Protein AF-A0A2N5FD49-F1 (afdb_monomer)

Sequence (93 aa):
MLDPAFLADLPNVIGSKSWGNQIPRMVTWAKFLDKRSNQQFYVVNTHFDHQSPVAREKSAALILEKTKEFNPDLPVILTGDFNAGPTVFHIIP

Mean predicted aligned error: 4.88 Å

Structure (mmCIF, N/CA/C/O backbone):
data_AF-A0A2N5FD49-F1
#
_entry.id   AF-A0A2N5FD49-F1
#
loop_
_atom_site.group_PDB
_atom_site.id
_atom_site.type_symbol
_atom_site.label_atom_id
_atom_site.label_alt_id
_atom_site.label_comp_id
_atom_site.label_asym_id
_atom_site.label_entity_id
_atom_site.label_seq_id
_atom_site.pdbx_PDB_ins_code
_atom_site.Cartn_x
_atom_site.Cartn_y
_atom_site.Cartn_z
_atom_site.occupancy
_atom_site.B_iso_or_equiv
_atom_site.auth_seq_id
_atom_site.auth_comp_id
_atom_site.auth_asym_id
_atom_site.auth_atom_id
_atom_site.pdbx_PDB_model_num
ATOM 1 N N . MET A 1 1 ? 1.470 11.856 11.708 1.00 43.25 1 MET A N 1
ATOM 2 C CA . MET A 1 1 ? 2.384 12.226 10.610 1.00 43.25 1 MET A CA 1
ATOM 3 C C . MET A 1 1 ? 2.072 11.285 9.463 1.00 43.25 1 MET A C 1
ATOM 5 O O . MET A 1 1 ? 1.938 10.099 9.730 1.00 43.25 1 MET A O 1
ATOM 9 N N . LEU A 1 2 ? 1.820 11.799 8.258 1.00 61.88 2 LEU A N 1
ATOM 10 C CA . LEU A 1 2 ? 1.705 10.947 7.072 1.00 61.88 2 LEU A CA 1
ATOM 11 C C . LEU A 1 2 ? 3.132 10.569 6.681 1.00 61.88 2 LEU A C 1
ATOM 13 O O . LEU A 1 2 ? 3.933 11.471 6.452 1.00 61.88 2 LEU A O 1
ATOM 17 N N . ASP A 1 3 ? 3.440 9.276 6.661 1.00 74.25 3 ASP A N 1
ATOM 18 C CA . ASP A 1 3 ? 4.738 8.764 6.219 1.00 74.25 3 ASP A CA 1
ATOM 19 C C . ASP A 1 3 ? 4.554 8.046 4.870 1.00 74.25 3 ASP A C 1
ATOM 21 O O . ASP A 1 3 ? 4.202 6.859 4.843 1.00 74.25 3 ASP A O 1
ATOM 25 N N . PRO A 1 4 ? 4.622 8.787 3.744 1.00 79.75 4 PRO A N 1
ATOM 26 C CA . PRO A 1 4 ? 4.456 8.214 2.417 1.00 79.75 4 PRO A CA 1
ATOM 27 C C . PRO A 1 4 ? 5.656 7.337 2.056 1.00 79.75 4 PRO A C 1
ATOM 29 O O . PRO A 1 4 ? 6.798 7.786 2.109 1.00 79.75 4 PRO A O 1
ATOM 32 N N . ALA A 1 5 ? 5.385 6.120 1.590 1.00 92.69 5 ALA A N 1
ATOM 33 C CA . ALA A 1 5 ? 6.402 5.228 1.042 1.00 92.69 5 ALA A CA 1
ATOM 34 C C . ALA A 1 5 ? 6.329 5.222 -0.489 1.00 92.69 5 ALA A C 1
ATOM 36 O O . ALA A 1 5 ? 5.244 5.093 -1.064 1.00 92.69 5 ALA A O 1
ATOM 37 N N . PHE A 1 6 ? 7.473 5.342 -1.162 1.00 96.75 6 PHE A N 1
ATOM 38 C CA . PHE A 1 6 ? 7.566 5.184 -2.613 1.00 96.75 6 PHE A CA 1
ATOM 39 C C . PHE A 1 6 ? 7.537 3.699 -2.996 1.00 96.75 6 PHE A C 1
ATOM 41 O O . PHE A 1 6 ? 8.115 2.850 -2.325 1.00 96.75 6 PHE A O 1
ATOM 48 N N . LEU A 1 7 ? 6.846 3.373 -4.086 1.00 95.94 7 LEU A N 1
ATOM 4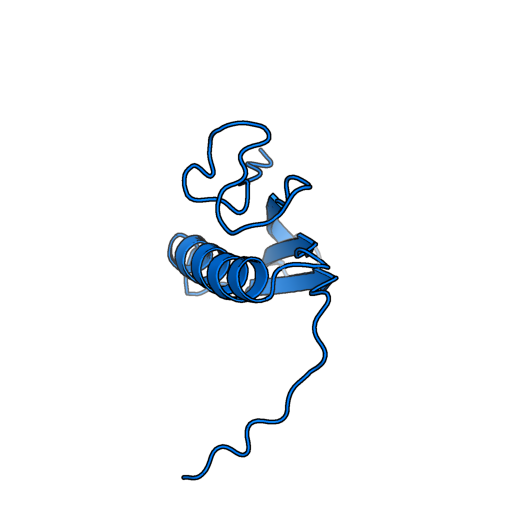9 C CA . LEU A 1 7 ? 6.680 2.005 -4.577 1.00 95.94 7 LEU A CA 1
ATOM 50 C C . LEU A 1 7 ? 7.890 1.617 -5.436 1.00 95.94 7 LEU A C 1
ATOM 52 O O . LEU A 1 7 ? 7.840 1.641 -6.667 1.00 95.94 7 LEU A O 1
ATOM 56 N N . ALA A 1 8 ? 8.996 1.338 -4.753 1.00 96.62 8 ALA A N 1
ATOM 57 C CA . ALA A 1 8 ? 10.275 0.933 -5.322 1.00 96.62 8 ALA A CA 1
ATOM 58 C C . ALA A 1 8 ? 11.084 0.132 -4.285 1.00 96.62 8 ALA A C 1
ATOM 60 O O . ALA A 1 8 ? 10.689 0.023 -3.125 1.00 96.62 8 ALA A O 1
ATOM 61 N N . ASP A 1 9 ? 12.260 -0.365 -4.676 1.00 96.00 9 ASP A N 1
ATOM 62 C CA . ASP A 1 9 ? 13.164 -1.098 -3.769 1.00 96.00 9 ASP A CA 1
ATOM 63 C C . ASP A 1 9 ? 13.701 -0.225 -2.616 1.00 96.00 9 ASP A C 1
ATOM 65 O O . ASP A 1 9 ? 14.094 -0.744 -1.575 1.00 96.00 9 ASP A O 1
ATOM 69 N N . LEU A 1 10 ? 13.700 1.105 -2.784 1.00 93.44 10 LEU A N 1
ATOM 70 C CA . LEU A 1 10 ? 14.097 2.078 -1.761 1.00 93.44 10 LEU A CA 1
ATOM 71 C C . LEU A 1 10 ? 12.905 2.982 -1.390 1.00 93.44 10 LEU A C 1
ATOM 73 O O . LEU A 1 10 ? 12.855 4.138 -1.826 1.00 93.44 10 LEU A O 1
ATOM 77 N N . PRO A 1 11 ? 11.939 2.489 -0.594 1.00 92.94 11 PRO A N 1
ATOM 78 C CA . PRO A 1 11 ? 10.671 3.182 -0.348 1.00 92.94 11 PRO A CA 1
ATOM 79 C C . PRO A 1 11 ? 10.808 4.501 0.419 1.00 92.94 11 PRO A C 1
ATOM 81 O O . PRO A 1 11 ? 9.969 5.385 0.270 1.00 92.94 11 PRO A O 1
ATOM 84 N N . ASN A 1 12 ? 11.884 4.661 1.192 1.00 93.19 12 ASN A N 1
ATOM 85 C CA . ASN A 1 12 ? 12.144 5.865 1.987 1.00 93.19 12 ASN A CA 1
ATOM 86 C C . ASN A 1 12 ? 12.927 6.939 1.210 1.00 93.19 12 ASN A C 1
ATOM 88 O O . ASN A 1 12 ? 13.186 8.022 1.733 1.00 93.19 12 ASN A O 1
ATOM 92 N N . VAL A 1 13 ? 13.339 6.649 -0.030 1.00 94.06 13 VAL A N 1
ATOM 93 C CA . VAL A 1 13 ? 14.042 7.607 -0.890 1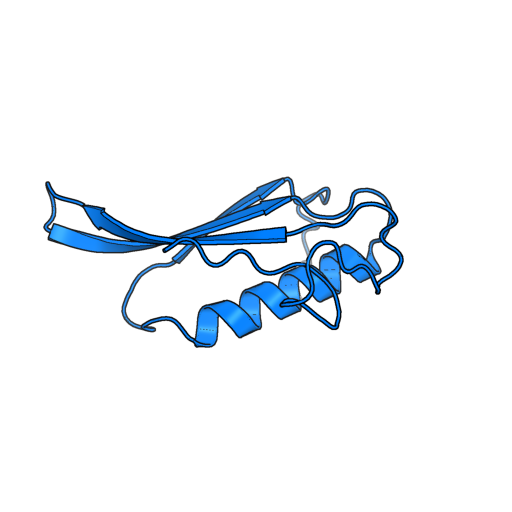.00 94.06 13 VAL A CA 1
ATOM 94 C C . VAL A 1 13 ? 13.020 8.355 -1.735 1.00 94.06 13 VAL A C 1
ATOM 96 O O . VAL A 1 13 ? 12.292 7.756 -2.527 1.00 94.06 13 VAL A O 1
ATOM 99 N N . ILE A 1 14 ? 12.983 9.680 -1.579 1.00 93.06 14 ILE A N 1
ATOM 100 C CA . ILE A 1 14 ? 12.004 10.535 -2.252 1.00 93.06 14 ILE A CA 1
ATOM 101 C C . ILE A 1 14 ? 12.124 10.394 -3.772 1.00 93.06 14 ILE A C 1
ATOM 103 O O . ILE A 1 14 ? 13.181 10.638 -4.350 1.00 93.06 14 ILE A O 1
ATOM 107 N N . GLY A 1 15 ? 11.019 10.027 -4.422 1.00 93.44 15 GLY A N 1
ATOM 108 C CA . GLY A 1 15 ? 10.938 9.924 -5.879 1.00 93.44 15 GLY A CA 1
ATOM 109 C C . GLY A 1 15 ? 11.603 8.678 -6.470 1.00 93.44 15 GLY A C 1
ATOM 110 O O . GLY A 1 15 ? 11.837 8.647 -7.680 1.00 93.44 15 GLY A O 1
ATOM 111 N N . SER A 1 16 ? 11.915 7.666 -5.654 1.00 95.38 16 SER A N 1
ATOM 112 C CA . SER A 1 16 ? 12.552 6.434 -6.122 1.00 95.38 16 SER A CA 1
ATOM 113 C C . SER A 1 16 ? 11.672 5.631 -7.094 1.00 95.38 16 SER A C 1
ATOM 115 O O . SER A 1 16 ? 10.438 5.697 -7.087 1.00 95.38 16 SER A O 1
ATOM 117 N N . LYS A 1 17 ? 12.345 4.897 -7.990 1.00 95.75 17 LYS A N 1
ATOM 118 C CA . LYS A 1 17 ? 11.771 4.062 -9.057 1.00 95.75 17 LYS A CA 1
ATOM 119 C C . LYS A 1 17 ? 12.686 2.865 -9.290 1.00 95.75 17 LYS A C 1
ATOM 121 O O . LYS A 1 17 ? 13.901 3.055 -9.303 1.00 95.75 17 LYS A O 1
ATOM 126 N N . SER A 1 18 ? 12.145 1.668 -9.510 1.00 92.88 18 SER A N 1
ATOM 127 C CA . SER A 1 18 ? 13.003 0.497 -9.766 1.00 92.88 18 SER A CA 1
ATOM 128 C C . SER A 1 18 ? 12.377 -0.612 -10.613 1.00 92.88 18 SER A C 1
ATOM 130 O O . SER A 1 18 ? 13.071 -1.233 -11.413 1.00 92.88 18 SER A O 1
ATOM 132 N N . TRP A 1 19 ? 11.069 -0.847 -10.525 1.00 95.81 19 TRP A N 1
ATOM 133 C CA . TRP A 1 19 ? 10.414 -2.003 -11.160 1.00 95.81 19 TRP A CA 1
ATOM 134 C C . TRP A 1 19 ? 9.896 -1.726 -12.580 1.00 95.81 19 TRP A C 1
ATOM 136 O O . TRP A 1 19 ? 8.864 -2.247 -13.006 1.00 95.81 19 TRP A O 1
ATOM 146 N N . GLY A 1 20 ? 10.599 -0.865 -13.315 1.00 92.56 20 GLY A N 1
ATOM 147 C CA . GLY A 1 20 ? 10.244 -0.460 -14.679 1.00 92.56 20 GLY A CA 1
ATOM 148 C C . GLY A 1 20 ? 9.241 0.695 -14.776 1.00 92.56 20 GLY A C 1
ATOM 149 O O . GLY A 1 20 ? 8.951 1.147 -15.880 1.00 92.56 20 GLY A O 1
ATOM 150 N N . ASN A 1 21 ? 8.739 1.220 -13.654 1.00 94.62 21 ASN A N 1
ATOM 151 C CA . ASN A 1 21 ? 7.925 2.434 -13.644 1.00 94.62 21 ASN A CA 1
ATOM 152 C C . ASN A 1 21 ? 8.781 3.672 -13.970 1.00 94.62 21 ASN A C 1
ATOM 154 O O . ASN A 1 21 ? 9.836 3.890 -13.378 1.00 94.62 21 ASN A O 1
ATOM 158 N N . GLN A 1 22 ? 8.307 4.522 -14.884 1.00 94.31 22 GLN A N 1
ATOM 159 C CA . GLN A 1 22 ? 8.984 5.784 -15.230 1.00 94.31 22 GLN A CA 1
ATOM 160 C C . GLN A 1 22 ? 8.555 6.951 -14.335 1.00 94.31 22 GLN A C 1
ATOM 162 O O . GLN A 1 22 ? 9.311 7.911 -14.142 1.00 94.31 22 GLN A O 1
ATOM 167 N N . ILE A 1 23 ? 7.362 6.836 -13.750 1.00 96.25 23 ILE A N 1
ATOM 168 C CA . ILE A 1 23 ? 6.759 7.812 -12.847 1.00 96.25 23 ILE A CA 1
ATOM 169 C C . ILE A 1 23 ? 6.854 7.254 -11.420 1.00 96.25 23 ILE A C 1
ATOM 171 O O . ILE A 1 23 ? 6.438 6.110 -11.201 1.00 96.25 23 ILE A O 1
ATOM 175 N N . PRO A 1 24 ? 7.394 8.010 -10.444 1.00 96.38 24 PRO A N 1
ATOM 176 C CA . PRO A 1 24 ? 7.387 7.586 -9.051 1.00 96.38 24 PRO A CA 1
ATOM 177 C C . PRO A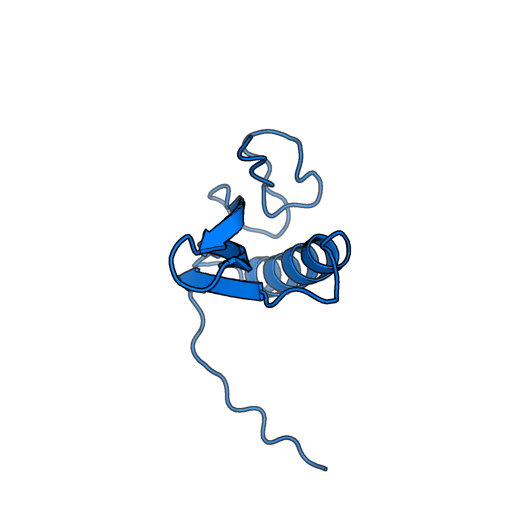 1 24 ? 5.951 7.396 -8.572 1.00 96.38 24 PRO A C 1
ATOM 179 O O . PRO A 1 24 ? 5.095 8.256 -8.779 1.00 96.38 24 PRO A O 1
ATOM 182 N N . ARG A 1 25 ? 5.690 6.260 -7.935 1.00 97.62 25 ARG A N 1
ATOM 183 C CA . ARG A 1 25 ? 4.402 5.951 -7.316 1.00 97.62 25 ARG A CA 1
ATOM 184 C C . ARG A 1 25 ? 4.591 5.848 -5.814 1.00 97.62 25 ARG A C 1
ATOM 186 O O . ARG A 1 25 ? 5.702 5.602 -5.355 1.00 97.62 25 ARG A O 1
ATOM 193 N N . MET A 1 26 ? 3.525 6.060 -5.057 1.00 97.06 26 MET A N 1
ATOM 194 C CA . MET A 1 26 ? 3.577 6.027 -3.600 1.00 97.06 26 MET A CA 1
ATOM 195 C C . MET A 1 26 ? 2.335 5.380 -3.002 1.00 97.06 26 MET A C 1
ATOM 197 O O . MET A 1 26 ? 1.287 5.263 -3.644 1.00 97.06 26 MET A O 1
ATOM 201 N N . VAL A 1 27 ? 2.469 4.987 -1.747 1.00 97.44 27 VAL A N 1
ATOM 202 C CA . VAL A 1 27 ? 1.369 4.625 -0.867 1.00 97.44 27 VAL A CA 1
ATOM 203 C C . VAL A 1 27 ? 1.384 5.553 0.340 1.00 97.44 27 VAL A C 1
ATOM 205 O O . VAL A 1 27 ? 2.430 5.822 0.932 1.00 97.44 27 VAL A O 1
ATOM 208 N N . THR A 1 28 ? 0.209 6.053 0.703 1.00 96.50 28 THR A N 1
ATOM 209 C CA . THR A 1 28 ? -0.021 6.795 1.941 1.00 96.50 28 THR A CA 1
ATOM 210 C C . THR A 1 28 ? -0.958 6.005 2.829 1.00 96.50 28 THR A C 1
ATOM 212 O O . THR A 1 28 ? -1.808 5.253 2.354 1.00 96.50 28 THR A O 1
ATOM 215 N N . TRP A 1 29 ? -0.814 6.171 4.136 1.00 97.06 29 TRP A N 1
ATOM 216 C CA . TRP A 1 29 ? -1.689 5.521 5.095 1.00 97.06 29 TRP A CA 1
ATOM 217 C C . TRP A 1 29 ? -1.854 6.382 6.342 1.00 97.06 29 TRP A C 1
ATOM 219 O O . TRP A 1 29 ? -1.019 7.235 6.651 1.00 97.06 29 TRP A O 1
ATOM 229 N N . ALA A 1 30 ? -2.952 6.164 7.055 1.00 96.25 30 ALA A N 1
ATOM 230 C CA . ALA A 1 30 ? -3.205 6.785 8.344 1.00 96.25 30 ALA A CA 1
ATOM 231 C C . ALA A 1 30 ? -4.110 5.902 9.203 1.00 96.25 30 ALA A C 1
ATOM 233 O O . ALA A 1 30 ? -4.970 5.179 8.699 1.00 96.25 30 ALA A O 1
ATOM 234 N N . LYS A 1 31 ? -3.919 5.998 10.519 1.00 96.69 31 LYS A N 1
ATOM 235 C CA . LYS A 1 31 ? -4.809 5.412 11.518 1.00 96.69 31 LYS A CA 1
ATOM 236 C C . LYS A 1 31 ? -5.858 6.443 11.922 1.00 96.69 31 LYS A C 1
ATOM 238 O O . LYS A 1 31 ? -5.507 7.526 12.388 1.00 96.69 31 LYS A O 1
ATOM 243 N N . PHE A 1 32 ? -7.125 6.095 11.767 1.00 97.25 32 PHE A N 1
ATOM 244 C CA . PHE A 1 32 ? -8.264 6.931 12.120 1.00 97.25 32 PHE A CA 1
ATOM 245 C C . PHE A 1 32 ? -8.958 6.418 13.382 1.00 97.25 32 PHE A C 1
ATOM 247 O O . PHE A 1 32 ? -8.886 5.237 13.717 1.00 97.25 32 PHE A O 1
ATOM 254 N N . LEU A 1 33 ? -9.639 7.336 14.067 1.00 98.06 33 LEU A N 1
ATOM 255 C CA . LEU A 1 33 ? -10.620 7.057 15.110 1.00 98.06 33 LEU A CA 1
ATOM 256 C C . LEU A 1 33 ? -11.952 7.642 14.639 1.00 98.06 33 LEU A C 1
ATOM 258 O O . LEU A 1 33 ? -12.067 8.863 14.496 1.00 98.06 33 LEU A O 1
ATOM 262 N N . ASP A 1 34 ? -12.949 6.794 14.403 1.00 97.81 34 ASP A N 1
ATOM 263 C CA . ASP A 1 34 ? -14.313 7.272 14.203 1.00 97.81 34 ASP A CA 1
ATOM 264 C C . ASP A 1 34 ? -14.860 7.786 15.538 1.00 97.81 34 ASP A C 1
ATOM 266 O O . ASP A 1 34 ? -15.047 7.032 16.489 1.00 97.81 34 ASP A O 1
ATOM 270 N N . LYS A 1 35 ? -15.148 9.087 15.608 1.00 97.56 35 LYS A N 1
ATOM 271 C CA . LYS A 1 35 ? -15.637 9.740 16.829 1.00 97.56 35 LYS A CA 1
ATOM 272 C C . LYS A 1 35 ? -17.060 9.327 17.214 1.00 97.56 35 LYS A C 1
ATOM 274 O O . LYS A 1 35 ? -17.460 9.595 18.341 1.00 97.56 35 LYS A O 1
ATOM 279 N N . ARG A 1 36 ? -17.834 8.727 16.300 1.00 97.94 36 ARG A N 1
ATOM 280 C CA . ARG A 1 36 ? -19.208 8.278 16.584 1.00 97.94 36 ARG A CA 1
ATOM 281 C C . ARG A 1 36 ? -19.223 6.896 17.221 1.00 97.94 36 ARG A C 1
ATOM 283 O O . ARG A 1 36 ? -19.875 6.710 18.240 1.00 97.94 36 ARG A O 1
ATOM 290 N N . SER A 1 37 ? -18.509 5.943 16.626 1.00 97.38 37 SER A N 1
ATOM 291 C CA . SER A 1 37 ? -18.451 4.562 17.119 1.00 97.38 37 SER A CA 1
ATOM 292 C C . SER A 1 37 ? -17.292 4.282 18.079 1.00 97.38 37 SER A C 1
ATOM 294 O O . SER A 1 37 ? -17.253 3.216 18.687 1.00 97.38 37 SER A O 1
ATOM 296 N N . ASN A 1 38 ? -16.344 5.215 18.206 1.00 96.94 38 ASN A N 1
ATOM 297 C CA . ASN A 1 38 ? -15.077 5.055 18.923 1.00 96.94 38 ASN A CA 1
ATOM 298 C C . ASN A 1 38 ? -14.196 3.903 18.389 1.00 96.94 38 ASN A C 1
ATOM 300 O O . ASN A 1 38 ? -13.279 3.448 19.072 1.00 96.94 38 ASN A O 1
ATOM 304 N N . GLN A 1 39 ? -14.456 3.434 17.164 1.00 97.81 39 GLN A N 1
ATOM 305 C CA . GLN A 1 39 ? -13.675 2.388 16.508 1.00 97.81 39 GLN A CA 1
ATOM 306 C C . GLN A 1 39 ? -12.460 2.976 15.790 1.00 97.81 39 GLN 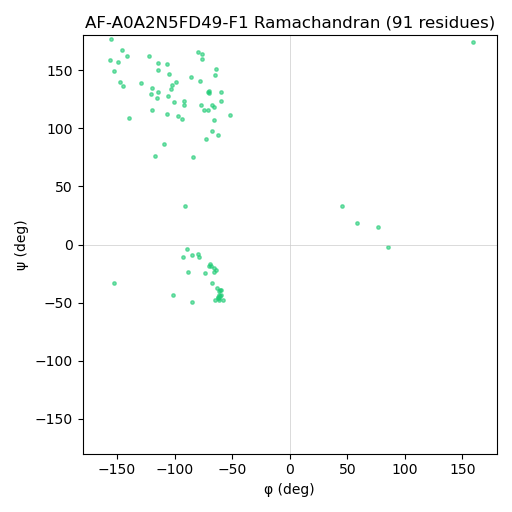A C 1
ATOM 308 O O . GLN A 1 39 ? -12.515 4.066 15.213 1.00 97.81 39 GLN A O 1
ATOM 313 N N . GLN A 1 40 ? -11.356 2.232 15.810 1.00 98.44 40 GLN A N 1
ATOM 314 C CA . GLN A 1 40 ? -10.131 2.589 15.102 1.00 98.44 40 GLN A CA 1
ATOM 315 C C . GLN A 1 40 ? -9.969 1.735 13.851 1.00 98.44 40 GLN A C 1
ATOM 317 O O . GLN A 1 40 ? -10.334 0.565 13.848 1.00 98.44 40 GLN A O 1
ATOM 322 N N . PHE A 1 41 ? -9.391 2.313 12.804 1.00 98.25 41 PHE A N 1
ATOM 323 C CA . PHE A 1 41 ? -9.126 1.613 11.549 1.00 98.25 41 PHE A CA 1
ATOM 324 C C . PHE A 1 41 ? -7.982 2.280 10.791 1.00 98.25 41 PHE A C 1
ATOM 326 O O . PHE A 1 41 ? -7.673 3.453 11.015 1.00 98.25 41 PHE A O 1
ATOM 333 N N . TYR A 1 42 ? -7.350 1.540 9.890 1.00 97.81 42 TYR A N 1
ATOM 334 C CA . TYR A 1 42 ? -6.361 2.082 8.967 1.00 97.81 42 TYR A CA 1
ATOM 335 C C . TYR A 1 42 ? -7.003 2.353 7.611 1.00 97.81 42 TYR A C 1
ATOM 337 O O . TYR A 1 42 ? -7.788 1.548 7.114 1.00 97.81 42 TYR A O 1
ATOM 345 N N . VAL A 1 43 ? -6.631 3.469 6.992 1.00 97.62 43 VAL A N 1
ATOM 346 C CA . VAL A 1 43 ? -6.889 3.722 5.572 1.00 97.62 43 VAL A CA 1
ATOM 347 C C . VAL A 1 43 ? -5.551 3.770 4.863 1.00 97.62 43 VAL A C 1
ATOM 349 O O . VAL A 1 43 ? -4.641 4.465 5.316 1.00 97.62 43 VAL A O 1
ATOM 352 N N . VAL A 1 44 ? -5.447 3.043 3.760 1.00 97.69 44 VAL A N 1
ATOM 353 C CA . VAL A 1 44 ? -4.287 2.988 2.875 1.00 97.69 44 VAL A CA 1
ATOM 354 C C . VAL A 1 44 ? -4.751 3.431 1.495 1.00 97.69 44 VAL A C 1
ATOM 356 O O . VAL A 1 44 ? -5.748 2.918 0.999 1.00 97.69 44 VAL A O 1
ATOM 359 N N . ASN A 1 45 ? -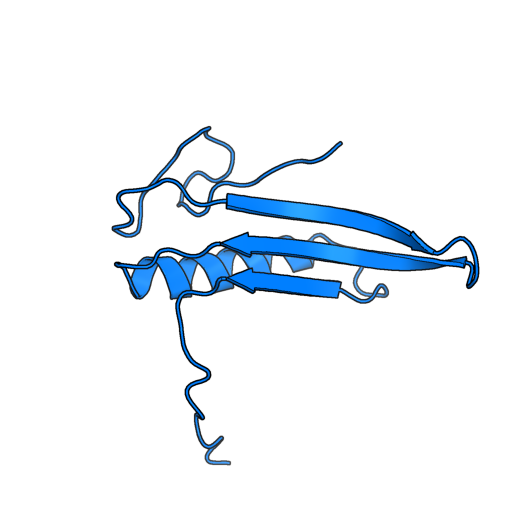4.052 4.374 0.871 1.00 97.94 45 ASN A N 1
ATOM 360 C CA . ASN A 1 45 ? -4.378 4.847 -0.468 1.00 97.94 45 ASN A CA 1
ATOM 361 C C . ASN A 1 45 ? -3.153 4.819 -1.383 1.00 97.94 45 ASN A C 1
ATOM 363 O O . ASN A 1 45 ? -2.052 5.202 -0.982 1.00 97.94 45 ASN A O 1
ATOM 367 N N . THR A 1 46 ? -3.342 4.394 -2.629 1.00 97.88 46 THR A N 1
ATOM 368 C CA . THR A 1 46 ? -2.252 4.288 -3.604 1.00 97.88 46 THR A CA 1
ATOM 369 C C . THR A 1 46 ? -2.703 4.598 -5.032 1.00 97.88 46 THR A C 1
ATOM 371 O O . THR A 1 46 ? -3.891 4.685 -5.332 1.00 97.88 46 THR A O 1
ATOM 374 N N . HIS A 1 47 ? -1.735 4.786 -5.924 1.00 97.94 47 HIS A N 1
ATOM 375 C CA . HIS A 1 47 ? -1.956 4.837 -7.362 1.00 97.94 47 HIS A CA 1
ATOM 376 C C . HIS A 1 47 ? -0.814 4.080 -8.040 1.00 97.94 47 HIS A C 1
ATOM 378 O O . HIS A 1 47 ? 0.330 4.537 -8.043 1.00 97.94 47 HIS A O 1
ATOM 384 N N . PHE A 1 48 ? -1.127 2.914 -8.594 1.00 97.94 48 PHE A N 1
ATOM 385 C CA . PHE A 1 48 ? -0.163 2.010 -9.209 1.00 97.94 48 PHE A CA 1
ATOM 386 C C . PHE A 1 48 ? 0.288 2.470 -10.587 1.00 97.94 48 PH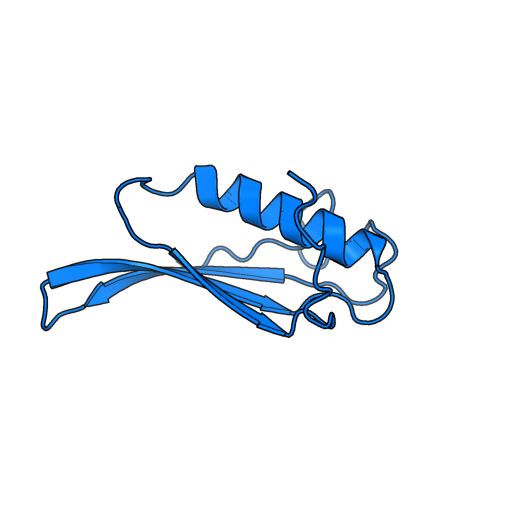E A C 1
ATOM 388 O O . PHE A 1 48 ? -0.323 3.325 -11.230 1.00 97.94 48 PHE A O 1
ATOM 395 N N . ASP A 1 49 ? 1.387 1.884 -11.052 1.00 97.69 49 ASP A N 1
ATOM 396 C CA . ASP A 1 49 ? 1.893 2.204 -12.371 1.00 97.69 49 ASP A CA 1
ATOM 397 C C . ASP A 1 49 ? 1.002 1.647 -13.494 1.00 97.69 49 ASP A C 1
ATOM 399 O O . ASP A 1 49 ? 0.630 0.472 -13.527 1.00 97.69 49 ASP A O 1
ATOM 403 N N . HIS A 1 50 ? 0.691 2.522 -14.445 1.00 96.19 50 HIS A N 1
ATOM 404 C CA . HIS A 1 50 ? -0.112 2.214 -15.621 1.00 96.19 50 HIS A CA 1
ATOM 405 C C . HIS A 1 50 ? 0.602 1.364 -16.685 1.00 96.19 50 HIS A C 1
ATOM 407 O O . HIS A 1 50 ? -0.067 0.662 -17.437 1.00 96.19 50 HIS A O 1
ATOM 413 N N . GLN A 1 51 ? 1.938 1.382 -16.750 1.00 95.38 51 GLN A N 1
ATOM 414 C CA . GLN A 1 51 ? 2.695 0.752 -17.839 1.00 95.38 51 GLN A CA 1
ATOM 415 C C . GLN A 1 51 ? 3.297 -0.596 -17.442 1.00 95.38 51 GLN A C 1
ATOM 417 O O . GLN A 1 51 ? 3.218 -1.536 -18.223 1.00 95.38 51 GLN A O 1
ATOM 422 N N . SER A 1 52 ? 3.879 -0.711 -16.245 1.00 96.75 52 SER A N 1
ATOM 423 C CA . SER A 1 52 ? 4.635 -1.890 -15.808 1.00 96.75 52 SER A CA 1
ATOM 424 C C . SER A 1 52 ? 3.782 -2.844 -14.956 1.00 96.75 52 SER A C 1
ATOM 426 O O . SER A 1 52 ? 3.492 -2.526 -13.799 1.00 96.75 52 SER A O 1
ATOM 428 N N . PRO A 1 53 ? 3.422 -4.048 -15.456 1.00 94.81 53 PRO A N 1
ATOM 429 C CA . PRO A 1 53 ? 2.745 -5.069 -14.651 1.00 94.81 53 PRO A CA 1
ATOM 430 C C . PRO A 1 53 ? 3.583 -5.519 -13.449 1.00 94.81 53 PRO A C 1
ATOM 432 O O . PRO A 1 53 ? 3.058 -5.642 -12.347 1.00 94.81 53 PRO A O 1
ATOM 435 N N . VAL A 1 54 ? 4.900 -5.657 -13.635 1.00 96.44 54 VAL A N 1
ATOM 436 C CA . VAL A 1 54 ? 5.841 -6.028 -12.566 1.00 96.44 54 VAL A CA 1
ATOM 437 C C . VAL A 1 54 ? 5.840 -4.985 -11.450 1.00 96.44 54 VAL A C 1
ATOM 439 O O . VAL A 1 54 ? 5.852 -5.339 -10.271 1.00 96.44 54 VAL A O 1
ATOM 442 N N . ALA A 1 55 ? 5.781 -3.694 -11.798 1.00 97.31 55 ALA A N 1
ATOM 443 C CA . ALA A 1 55 ? 5.674 -2.639 -10.797 1.00 97.31 55 ALA A CA 1
ATOM 444 C C . ALA A 1 55 ? 4.371 -2.751 -10.001 1.00 97.31 55 ALA A C 1
ATOM 446 O O . ALA A 1 55 ? 4.401 -2.524 -8.795 1.00 97.31 55 ALA A O 1
ATOM 447 N N . ARG A 1 56 ? 3.249 -3.131 -10.628 1.00 97.00 56 ARG A N 1
ATOM 448 C CA . ARG A 1 56 ? 1.971 -3.338 -9.925 1.00 97.00 56 ARG A CA 1
ATOM 449 C C . ARG A 1 56 ? 2.034 -4.503 -8.941 1.00 97.00 56 ARG A C 1
ATOM 451 O O . ARG A 1 56 ? 1.655 -4.332 -7.787 1.00 97.00 56 ARG A O 1
ATOM 458 N N . GLU A 1 57 ? 2.558 -5.651 -9.361 1.00 96.69 57 GLU A N 1
ATOM 459 C CA . GLU A 1 57 ? 2.693 -6.835 -8.498 1.00 96.69 57 GLU A CA 1
ATOM 460 C C . GLU A 1 57 ? 3.600 -6.559 -7.295 1.00 96.69 57 GLU A C 1
ATOM 462 O O . GLU A 1 57 ? 3.222 -6.805 -6.149 1.00 96.69 57 GLU A O 1
ATOM 467 N N . LYS A 1 58 ? 4.774 -5.964 -7.534 1.00 97.88 58 LYS A N 1
ATOM 468 C CA . LYS A 1 58 ? 5.698 -5.603 -6.455 1.00 97.88 58 LYS A CA 1
ATOM 469 C C . LYS A 1 58 ? 5.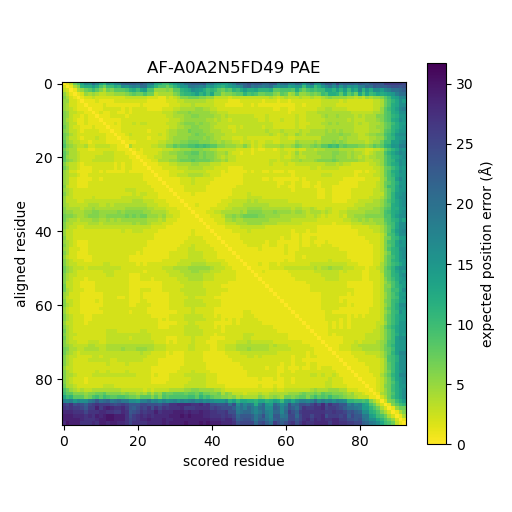158 -4.497 -5.552 1.00 97.88 58 LYS A C 1
ATOM 471 O O . LYS A 1 58 ? 5.394 -4.536 -4.349 1.00 97.88 58 LYS A O 1
ATOM 476 N N . SER A 1 59 ? 4.386 -3.556 -6.098 1.00 97.50 59 SER A N 1
ATOM 477 C CA . SER A 1 59 ? 3.679 -2.552 -5.297 1.00 97.50 59 SER A CA 1
ATOM 478 C C . SER A 1 59 ? 2.664 -3.198 -4.359 1.00 97.50 59 SER A C 1
ATOM 480 O O . SER A 1 59 ? 2.634 -2.861 -3.179 1.00 97.50 59 SER A O 1
ATOM 482 N N . ALA A 1 60 ? 1.861 -4.146 -4.854 1.00 97.25 60 ALA A N 1
ATOM 483 C CA . ALA A 1 60 ? 0.907 -4.883 -4.029 1.00 97.25 60 ALA A CA 1
ATOM 484 C C . ALA A 1 60 ? 1.615 -5.661 -2.913 1.00 97.25 60 ALA A C 1
ATOM 486 O O . ALA A 1 60 ? 1.195 -5.585 -1.760 1.00 97.25 60 ALA A O 1
ATOM 487 N N . ALA A 1 61 ? 2.725 -6.335 -3.234 1.00 97.56 61 ALA A N 1
ATOM 488 C CA . ALA A 1 61 ? 3.538 -7.039 -2.247 1.00 97.56 61 ALA A CA 1
ATOM 489 C C . ALA A 1 61 ? 4.123 -6.088 -1.187 1.00 97.56 61 ALA A C 1
ATOM 491 O O . ALA A 1 61 ? 4.002 -6.357 0.004 1.00 97.56 61 ALA A O 1
ATOM 492 N N . LEU A 1 62 ? 4.694 -4.947 -1.594 1.00 97.12 62 LEU A N 1
ATOM 493 C CA . LEU A 1 62 ? 5.246 -3.958 -0.662 1.00 97.12 62 LEU A CA 1
ATOM 494 C C . LEU A 1 62 ? 4.167 -3.391 0.266 1.00 97.12 62 LEU A C 1
ATOM 496 O O . LEU A 1 62 ? 4.393 -3.276 1.469 1.00 97.12 62 LEU A O 1
ATOM 500 N N . ILE A 1 63 ? 2.987 -3.060 -0.270 1.00 97.25 63 ILE A N 1
ATOM 501 C CA . ILE A 1 63 ? 1.862 -2.583 0.544 1.00 97.25 63 ILE A CA 1
ATOM 502 C C . ILE A 1 63 ? 1.429 -3.664 1.534 1.00 97.25 63 ILE A C 1
ATOM 504 O O . ILE A 1 63 ? 1.249 -3.353 2.709 1.00 97.25 63 ILE A O 1
ATOM 508 N N . LEU A 1 64 ? 1.310 -4.922 1.097 1.00 96.81 64 LEU A N 1
ATOM 509 C CA . LEU A 1 64 ? 0.965 -6.036 1.979 1.00 96.81 64 LEU A CA 1
ATOM 510 C C . LEU A 1 64 ? 1.971 -6.170 3.130 1.00 96.81 64 LEU A C 1
ATOM 512 O O . LEU A 1 64 ? 1.552 -6.225 4.284 1.00 96.81 64 LEU A O 1
ATOM 516 N N . GLU A 1 65 ? 3.277 -6.147 2.849 1.00 96.31 65 GLU A N 1
ATOM 517 C CA . GLU A 1 65 ? 4.308 -6.161 3.897 1.00 96.31 65 GLU A CA 1
ATOM 518 C C . GLU A 1 65 ? 4.174 -4.963 4.842 1.00 96.31 65 GLU A C 1
ATOM 520 O O . GLU A 1 65 ? 4.195 -5.143 6.058 1.00 96.31 65 GLU A O 1
ATOM 525 N N . LYS A 1 66 ? 3.927 -3.757 4.315 1.00 94.38 66 LYS A N 1
ATOM 526 C CA . LYS A 1 66 ? 3.725 -2.563 5.145 1.00 94.38 66 LYS A CA 1
ATOM 527 C C . LYS A 1 66 ? 2.534 -2.710 6.090 1.00 94.38 66 LYS A C 1
ATOM 529 O O . LYS A 1 66 ? 2.617 -2.292 7.242 1.00 94.38 66 LYS A O 1
ATOM 534 N N . THR A 1 67 ? 1.437 -3.326 5.642 1.00 95.69 67 THR A N 1
ATOM 535 C CA . THR A 1 67 ? 0.266 -3.549 6.506 1.00 95.69 67 THR A CA 1
ATOM 536 C C . THR A 1 67 ? 0.531 -4.514 7.663 1.00 95.69 67 THR A C 1
ATOM 538 O O . THR A 1 67 ? -0.168 -4.435 8.669 1.00 95.69 67 THR A O 1
ATOM 541 N N . LYS A 1 68 ? 1.563 -5.368 7.588 1.00 96.12 68 LYS A N 1
ATOM 542 C CA . LYS A 1 68 ? 1.956 -6.243 8.709 1.00 96.12 68 LYS A CA 1
ATOM 543 C C . LYS A 1 68 ? 2.566 -5.477 9.884 1.00 96.12 68 LYS A C 1
ATOM 545 O O . LYS A 1 68 ? 2.617 -6.008 10.987 1.00 96.12 68 LYS A O 1
ATOM 550 N N . GLU A 1 69 ? 3.017 -4.242 9.668 1.00 95.19 69 GLU A N 1
ATOM 551 C CA . GLU A 1 69 ? 3.493 -3.355 10.737 1.00 95.19 69 GLU A CA 1
ATOM 552 C C . GLU A 1 69 ? 2.336 -2.697 11.515 1.00 95.19 69 GLU A C 1
ATOM 554 O O . GLU A 1 69 ? 2.556 -2.043 12.537 1.00 95.19 69 GLU A O 1
ATOM 559 N N . PHE A 1 70 ? 1.099 -2.809 11.024 1.00 96.12 70 PHE A N 1
ATOM 560 C CA . PHE A 1 70 ? -0.074 -2.228 11.670 1.00 96.12 70 PHE A CA 1
ATOM 561 C C . PHE A 1 70 ? -0.554 -3.098 12.836 1.00 96.12 70 PHE A C 1
ATOM 563 O O . PHE A 1 70 ? -0.166 -4.255 12.975 1.00 96.12 70 PHE A O 1
ATOM 570 N N . ASN A 1 71 ? -1.425 -2.548 13.690 1.00 97.25 71 ASN A N 1
ATOM 571 C CA . ASN A 1 71 ? -2.106 -3.371 14.690 1.00 97.25 71 ASN A CA 1
ATOM 572 C C . ASN A 1 71 ? -3.042 -4.371 13.967 1.00 97.25 71 ASN A C 1
ATOM 574 O O . ASN A 1 71 ? -3.972 -3.903 13.303 1.00 97.25 71 ASN A O 1
ATOM 578 N N . PRO A 1 72 ? -2.835 -5.697 14.109 1.00 96.56 72 PRO A N 1
ATOM 579 C CA . PRO A 1 72 ? -3.601 -6.719 13.391 1.00 96.56 72 PRO A CA 1
ATOM 580 C C . PRO A 1 72 ? -5.073 -6.813 13.815 1.00 96.56 72 PRO A C 1
ATOM 582 O O . PRO A 1 72 ? -5.884 -7.335 13.056 1.00 96.56 72 PRO A O 1
ATOM 585 N N . ASP A 1 73 ? -5.436 -6.285 14.986 1.00 97.38 73 ASP A N 1
ATOM 586 C CA . ASP A 1 73 ? -6.817 -6.295 15.486 1.00 97.38 73 ASP A CA 1
ATOM 587 C C . ASP A 1 73 ? -7.682 -5.191 14.858 1.00 97.38 73 ASP A C 1
ATOM 589 O O . ASP A 1 73 ? -8.891 -5.130 15.087 1.00 97.38 73 ASP A O 1
ATOM 593 N N . LEU A 1 74 ? -7.073 -4.273 14.098 1.00 98.12 74 LEU A N 1
ATOM 594 C CA . LEU A 1 74 ? -7.773 -3.145 13.495 1.00 98.12 74 LEU A CA 1
ATOM 595 C C . LEU A 1 74 ? -8.031 -3.384 12.005 1.00 98.12 74 LEU A C 1
ATOM 597 O O . LEU A 1 74 ? -7.124 -3.791 11.279 1.00 98.12 74 LEU A O 1
ATOM 601 N N . PRO A 1 75 ? -9.236 -3.056 11.507 1.00 98.12 75 PRO A N 1
ATOM 602 C CA . PRO A 1 75 ? -9.542 -3.201 10.095 1.00 98.12 75 PRO A CA 1
ATOM 603 C C . PRO A 1 75 ? -8.688 -2.256 9.243 1.00 98.12 75 PRO A C 1
ATOM 605 O O . PRO A 1 75 ? -8.392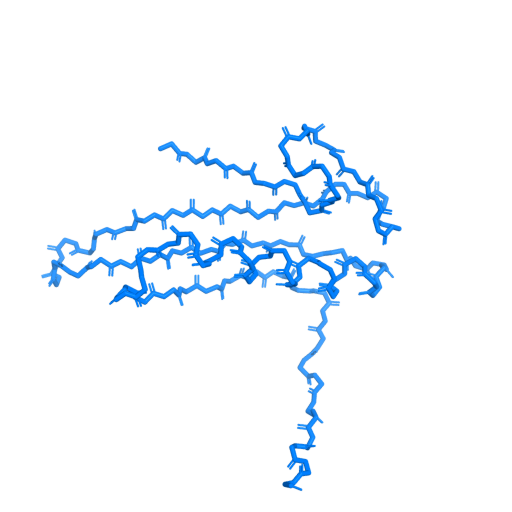 -1.119 9.630 1.00 98.12 75 PRO A O 1
ATOM 608 N N . VAL A 1 76 ? -8.337 -2.729 8.049 1.00 98.25 76 VAL A N 1
ATOM 609 C CA . VAL A 1 76 ? -7.596 -1.976 7.035 1.00 98.25 76 VAL A CA 1
ATOM 610 C C . VAL A 1 76 ? -8.487 -1.791 5.816 1.00 98.25 76 VAL A C 1
ATOM 612 O O . VAL A 1 76 ? -8.999 -2.755 5.252 1.00 98.25 76 VAL A O 1
ATOM 615 N N . ILE A 1 77 ? -8.649 -0.544 5.392 1.00 98.25 77 ILE A N 1
ATOM 616 C CA . ILE A 1 77 ? -9.332 -0.177 4.155 1.00 98.25 77 ILE A CA 1
ATOM 617 C C . ILE A 1 77 ? -8.258 0.252 3.158 1.00 98.25 77 ILE A C 1
ATOM 619 O O . ILE A 1 77 ? -7.616 1.283 3.350 1.00 98.25 77 ILE A O 1
ATOM 623 N N . LEU A 1 78 ? -8.058 -0.535 2.102 1.00 97.81 78 LEU A N 1
ATOM 624 C CA . LEU A 1 78 ? -7.153 -0.203 1.004 1.00 97.81 78 LEU A CA 1
ATOM 625 C C . LEU A 1 78 ? -7.955 0.340 -0.182 1.00 97.81 78 LEU A C 1
ATOM 627 O O . LEU A 1 78 ? -8.830 -0.339 -0.716 1.00 97.81 78 LEU A O 1
ATOM 631 N N . THR A 1 79 ? -7.624 1.552 -0.609 1.00 98.19 79 THR A N 1
ATOM 632 C CA . THR A 1 79 ? -8.189 2.214 -1.786 1.00 98.19 79 THR A CA 1
ATOM 633 C C . THR A 1 79 ? -7.096 2.595 -2.775 1.00 98.19 79 THR A C 1
ATOM 635 O O . THR A 1 79 ? -5.912 2.674 -2.438 1.00 98.19 79 THR A O 1
ATOM 638 N N . GLY A 1 80 ? -7.487 2.868 -4.014 1.00 97.19 80 GLY A N 1
ATOM 639 C CA . GLY A 1 80 ? -6.566 3.413 -4.997 1.00 97.19 80 GLY A CA 1
ATOM 640 C C . GLY A 1 80 ? -7.011 3.208 -6.430 1.00 97.19 80 GLY A C 1
ATOM 641 O O . GLY A 1 80 ? -7.992 2.516 -6.704 1.00 97.19 80 GLY A O 1
ATOM 642 N N . ASP A 1 81 ? -6.238 3.799 -7.334 1.00 97.94 81 ASP A N 1
ATOM 643 C CA . ASP A 1 81 ? -6.253 3.437 -8.746 1.00 97.94 81 ASP A CA 1
ATOM 644 C C . ASP A 1 81 ? -5.152 2.401 -8.990 1.00 97.94 81 ASP A C 1
ATOM 646 O O . ASP A 1 81 ? -3.954 2.701 -8.936 1.00 97.94 81 ASP A O 1
ATOM 650 N N . PHE A 1 82 ? -5.560 1.156 -9.216 1.00 97.19 82 PHE A N 1
ATOM 651 C CA . PHE A 1 82 ? -4.635 0.039 -9.375 1.00 97.19 82 PHE A CA 1
ATOM 652 C C . PHE A 1 82 ? -4.105 -0.106 -10.806 1.00 97.19 82 PHE A C 1
ATOM 654 O O . PHE A 1 82 ? -3.198 -0.911 -11.019 1.00 97.19 82 PHE A O 1
ATOM 661 N N . ASN A 1 83 ? -4.644 0.635 -11.788 1.00 96.56 83 ASN A N 1
ATOM 662 C CA . ASN A 1 83 ? -4.359 0.432 -13.215 1.00 96.56 83 ASN A CA 1
ATOM 663 C C . ASN A 1 83 ? -4.406 -1.053 -13.644 1.00 96.56 83 ASN A C 1
ATOM 665 O O . ASN A 1 83 ? -3.645 -1.515 -14.498 1.00 96.56 83 ASN A O 1
ATOM 669 N N . ALA A 1 84 ? -5.281 -1.825 -13.005 1.00 92.69 84 ALA A N 1
ATOM 670 C CA . ALA A 1 84 ? -5.477 -3.243 -13.239 1.00 92.69 84 ALA A CA 1
ATOM 671 C C . ALA A 1 84 ? -6.959 -3.561 -13.050 1.00 92.69 84 ALA A C 1
ATOM 673 O O . ALA A 1 84 ? -7.592 -3.075 -12.112 1.00 92.69 84 ALA A O 1
ATOM 674 N N . GLY A 1 85 ? -7.511 -4.366 -13.954 1.00 89.00 85 GLY A N 1
ATOM 675 C CA . GLY A 1 85 ? -8.850 -4.912 -13.781 1.00 89.00 85 GLY A CA 1
ATOM 676 C C . GLY A 1 85 ? -8.852 -6.057 -12.762 1.00 89.00 85 GLY A C 1
ATOM 677 O O . GLY A 1 85 ? -7.806 -6.668 -12.526 1.00 89.00 85 GLY A O 1
ATOM 678 N N . PRO A 1 86 ? -10.015 -6.390 -12.181 1.00 84.94 86 PRO A N 1
ATOM 679 C CA . PRO A 1 86 ? -10.163 -7.613 -11.411 1.00 84.94 86 PRO A CA 1
ATOM 680 C C . PRO A 1 86 ? -10.059 -8.806 -12.369 1.00 84.94 86 PRO A C 1
ATOM 682 O O . PRO A 1 86 ? -11.023 -9.164 -13.044 1.00 84.94 86 PRO A O 1
ATOM 685 N N . THR A 1 87 ? -8.884 -9.421 -12.468 1.00 76.69 87 THR A N 1
ATOM 686 C CA . THR A 1 87 ? -8.766 -10.714 -13.144 1.00 76.69 87 THR A CA 1
ATOM 687 C C . THR A 1 87 ? -9.354 -11.769 -12.214 1.00 76.69 87 THR A C 1
ATOM 689 O O . THR A 1 87 ? -8.847 -11.986 -11.114 1.00 76.69 87 THR A O 1
ATOM 692 N N . VAL A 1 88 ? -10.439 -12.418 -12.635 1.00 45.22 88 VAL A N 1
ATOM 693 C CA . VAL A 1 88 ? -11.019 -13.545 -11.900 1.00 45.22 88 VAL A CA 1
ATOM 694 C C . VAL A 1 88 ? -10.084 -14.738 -12.091 1.00 45.22 88 VAL A C 1
ATOM 696 O O . VAL A 1 88 ? -10.213 -15.486 -13.057 1.00 45.22 88 VAL A O 1
ATOM 699 N N . PHE A 1 89 ? -9.114 -14.925 -11.196 1.00 48.50 89 PHE A N 1
ATOM 700 C CA . PHE A 1 89 ? -8.565 -16.261 -11.012 1.00 48.50 89 PHE A CA 1
ATOM 701 C C . PHE A 1 89 ? -9.705 -17.088 -10.429 1.00 48.50 89 PHE A C 1
ATOM 703 O O . PHE A 1 89 ? -10.114 -16.879 -9.287 1.00 48.50 89 PHE A O 1
ATOM 710 N N . HIS A 1 90 ? -10.274 -17.981 -11.241 1.00 39.12 90 HIS A N 1
ATOM 711 C CA . HIS A 1 90 ? -11.015 -19.109 -10.704 1.00 39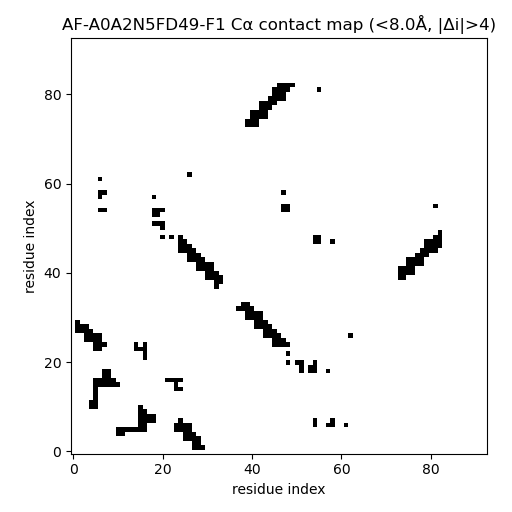.12 90 HIS A CA 1
ATOM 712 C C . HIS A 1 90 ? -10.050 -19.753 -9.710 1.00 39.12 90 HIS A C 1
ATOM 714 O O . HIS A 1 90 ? -8.986 -20.225 -10.111 1.00 39.12 90 HIS A O 1
ATOM 720 N N . ILE A 1 91 ? -10.359 -19.661 -8.418 1.00 39.00 91 ILE A N 1
ATOM 721 C CA . ILE A 1 91 ? -9.699 -20.482 -7.415 1.00 39.00 91 ILE A CA 1
ATOM 722 C C . ILE A 1 91 ? -10.082 -21.899 -7.830 1.00 39.00 91 ILE A C 1
ATOM 724 O O . ILE A 1 91 ? -11.199 -22.340 -7.575 1.00 39.00 91 ILE A O 1
ATOM 728 N N . ILE A 1 92 ? -9.221 -22.548 -8.615 1.00 33.25 92 ILE A N 1
ATOM 729 C CA . ILE A 1 92 ? -9.333 -23.982 -8.820 1.00 33.25 92 ILE A CA 1
ATOM 730 C C . ILE A 1 92 ? -8.993 -24.566 -7.443 1.00 33.25 92 ILE A C 1
ATOM 732 O O . ILE A 1 92 ? -7.932 -24.213 -6.916 1.00 33.25 92 ILE A O 1
ATOM 736 N N . PRO A 1 93 ? -9.924 -25.314 -6.828 1.00 43.00 93 PRO A N 1
ATOM 737 C CA . PRO A 1 93 ? -9.759 -25.860 -5.486 1.00 43.00 93 PRO A CA 1
ATOM 738 C C . PRO A 1 93 ? -8.540 -26.778 -5.366 1.00 43.00 93 PRO A C 1
ATOM 740 O O . PRO A 1 93 ? -8.147 -27.388 -6.389 1.00 43.00 93 PRO A O 1
#

pLDDT: mean 91.14, std 15.14, range [33.25, 98.44]

Secondary structure (DSSP, 8-state):
---PEESSSSTTSTT---SS-SS--EEEEEEEE-TTT--EEEEEEEE--SS-HHHHHHHHHHHHHHHTTS-TTS-EEEEEE-SS---------

Nearest PDB structures (foldseek):
  3mpr-assembly2_D  TM=9.172E-01  e=3.738E-08  Bacteroides thetaiotaomicron
  3mpr-assembly1_B  TM=9.320E-01  e=1.660E-07  Bacteroides thetaiotaomicron
  3g6s-assembly1_A  TM=9.273E-01  e=2.450E-07  Phocaeicola vulgatus ATCC 8482
  3mpr-assembly1_A  TM=8.683E-01  e=9.559E-07  Bacteroides thetaiotaomicron
  3l1w-assembly2_D  TM=8.944E-01  e=4.530E-06  Enterococcus faecalis

Foldseek 3Di:
DWQKFWLDPHRNDPQDDDQPAPGIWIKTKDWDQDPVVRAIAMEIEIEFGLPGPSSLVSSVVVVVVVCVPDDPVHYYHYYYHSNDDPDDPPPPD

Solvent-accessible surface area (backbone atoms only — not comparable to full-atom values): 5564 Å² total; per-residue (Å²): 130,80,71,66,34,24,54,32,93,49,28,88,41,88,76,27,59,63,51,72,42,90,64,62,30,45,39,41,50,49,80,47,68,44,86,87,80,72,46,59,34,36,43,35,42,37,45,45,46,76,83,24,68,64,29,34,55,51,36,52,51,52,51,54,57,56,57,68,78,47,70,85,92,41,56,73,47,79,50,65,50,57,68,65,79,90,74,81,72,75,80,75,130

Radius of gyration: 14.78 Å; Cα contacts (8 Å, |Δi|>4): 146; chains: 1; bounding box: 33×38×37 Å